Protein AF-A0A6G3T052-F1 (afdb_monomer_lite)

pLDDT: mean 73.61, std 18.28, range [32.38, 95.81]

Radius of gyration: 19.19 Å; chains: 1; bounding box: 52×34×54 Å

Secondary structure (DSSP, 8-state):
------------TT-S--EEEEESSTT---EEEEESSTTS--EEESSHHHHHHHHHHHHHHHHHHSPPS-TT---TT--TTGGG--PPS---PPPPPP-

Organism: Streptomyces anulatus (NCBI:txid1892)

Sequence (99 aa):
MGVEAHATNERVTGRTWTVRLDPVGRGRADVRVSCSRPACAAQVLPSAAVGRTAAVEHLKAHLRAGPAPRPSAYCACRAEECHTHIRPAGPRERPAPWR

Structure (mmCIF, N/CA/C/O backbone):
data_AF-A0A6G3T052-F1
#
_entry.id   AF-A0A6G3T052-F1
#
loop_
_atom_site.group_PDB
_atom_site.id
_atom_site.type_symbol
_atom_site.label_atom_id
_atom_site.label_alt_id
_atom_site.label_comp_id
_atom_site.label_asym_id
_atom_site.label_entity_id
_atom_site.label_seq_id
_atom_site.pdbx_PDB_ins_code
_atom_site.Cartn_x
_atom_site.Cartn_y
_atom_site.Cartn_z
_atom_site.occupancy
_atom_site.B_iso_or_equiv
_atom_site.auth_seq_id
_atom_site.auth_comp_id
_atom_site.auth_asym_id
_atom_site.auth_atom_id
_atom_site.pdbx_PDB_model_num
ATOM 1 N N . MET A 1 1 ? -27.922 7.226 7.845 1.00 32.38 1 MET A N 1
ATOM 2 C CA . MET A 1 1 ? -27.056 7.367 6.654 1.00 32.38 1 MET A CA 1
ATOM 3 C C . MET A 1 1 ? -25.702 6.758 6.978 1.00 32.38 1 MET A C 1
ATOM 5 O O . MET A 1 1 ? -24.959 7.323 7.774 1.00 32.38 1 MET A O 1
ATOM 9 N N . GLY A 1 2 ? -25.478 5.531 6.500 1.00 34.88 2 GLY A N 1
ATOM 10 C CA . GLY A 1 2 ? -24.279 4.740 6.772 1.00 34.88 2 GLY A CA 1
ATOM 11 C C . GLY A 1 2 ? -23.092 5.267 5.978 1.00 34.88 2 GLY A C 1
ATOM 12 O O . GLY A 1 2 ? -23.230 5.615 4.810 1.00 34.88 2 GLY A O 1
ATOM 13 N N . VAL A 1 3 ? -21.937 5.365 6.633 1.00 43.50 3 VAL A N 1
ATOM 14 C CA . VAL A 1 3 ? -20.672 5.537 5.924 1.00 43.50 3 VAL A CA 1
ATOM 15 C C . VAL A 1 3 ? -20.324 4.175 5.344 1.00 43.50 3 VAL A C 1
ATOM 17 O O . VAL A 1 3 ? -19.906 3.275 6.068 1.00 43.50 3 VAL A O 1
ATOM 20 N N . GLU A 1 4 ? -20.586 4.010 4.053 1.00 34.69 4 GLU A N 1
ATOM 21 C CA . GLU A 1 4 ? -20.081 2.894 3.263 1.00 34.69 4 GLU A CA 1
ATOM 22 C C . GLU A 1 4 ? -18.556 2.910 3.420 1.00 34.69 4 GLU A C 1
ATOM 24 O O . GLU A 1 4 ? -17.863 3.773 2.875 1.00 34.69 4 GLU A O 1
ATOM 29 N N . ALA A 1 5 ? -18.016 2.001 4.235 1.00 46.22 5 ALA A N 1
ATOM 30 C CA . ALA A 1 5 ? -16.602 1.684 4.176 1.00 46.22 5 ALA A CA 1
ATOM 31 C C . ALA A 1 5 ? -16.385 1.197 2.750 1.00 46.22 5 ALA A C 1
ATOM 33 O O . ALA A 1 5 ? -16.913 0.150 2.385 1.00 46.22 5 ALA A O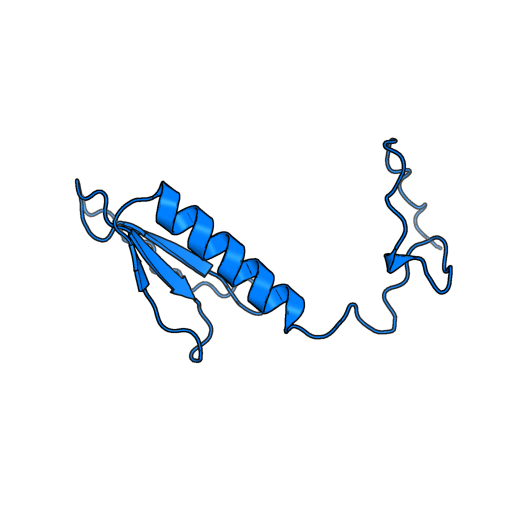 1
ATOM 34 N N . HIS A 1 6 ? -15.717 2.012 1.934 1.00 43.88 6 HIS A N 1
ATOM 35 C CA . HIS A 1 6 ? -15.539 1.789 0.507 1.00 43.88 6 HIS A CA 1
ATOM 36 C C . HIS A 1 6 ? -14.709 0.509 0.321 1.00 43.88 6 HIS A C 1
ATOM 38 O O . HIS A 1 6 ? -13.494 0.522 0.117 1.00 43.88 6 HIS A O 1
ATOM 44 N N . ALA A 1 7 ? -15.384 -0.635 0.402 1.00 45.62 7 ALA A N 1
ATOM 45 C CA . ALA A 1 7 ? -14.886 -1.965 0.114 1.00 45.62 7 ALA A CA 1
ATOM 46 C C . ALA A 1 7 ? -14.765 -2.144 -1.402 1.00 45.62 7 ALA A C 1
ATOM 48 O O . ALA A 1 7 ? -14.947 -3.232 -1.936 1.00 45.62 7 ALA A O 1
ATOM 49 N N . THR A 1 8 ? -14.409 -1.083 -2.126 1.00 47.03 8 THR A N 1
ATOM 50 C CA . THR A 1 8 ? -13.974 -1.195 -3.503 1.00 47.03 8 THR A CA 1
ATOM 51 C C .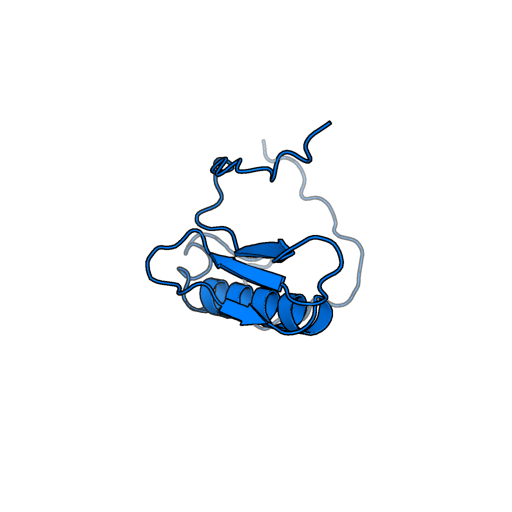 THR A 1 8 ? -12.581 -1.786 -3.454 1.00 47.03 8 THR A C 1
ATOM 53 O O . THR A 1 8 ? -11.573 -1.081 -3.503 1.00 47.03 8 THR A O 1
ATOM 56 N N . ASN A 1 9 ? -12.484 -3.108 -3.348 1.00 50.50 9 ASN A N 1
ATOM 57 C CA . ASN A 1 9 ? -11.332 -3.871 -3.831 1.00 50.50 9 ASN A CA 1
ATOM 58 C C . ASN A 1 9 ? -11.271 -3.782 -5.369 1.00 50.50 9 ASN A C 1
ATOM 60 O O . ASN A 1 9 ? -11.148 -4.781 -6.071 1.00 50.50 9 ASN A O 1
ATOM 64 N N . GLU A 1 10 ? -11.452 -2.573 -5.901 1.00 45.84 10 GLU A N 1
ATOM 65 C CA . GLU A 1 10 ? -11.401 -2.309 -7.315 1.00 45.84 10 GLU A CA 1
ATOM 66 C C . GLU A 1 10 ? -9.929 -2.364 -7.676 1.00 45.84 10 GLU A C 1
ATOM 68 O O . GLU A 1 10 ? -9.126 -1.481 -7.354 1.00 45.84 10 GLU A O 1
ATOM 73 N N . ARG A 1 11 ? -9.557 -3.511 -8.237 1.00 52.91 11 ARG A N 1
ATOM 74 C CA . ARG A 1 11 ? -8.247 -3.734 -8.819 1.00 52.91 11 ARG A CA 1
ATOM 75 C C . ARG A 1 11 ? -8.132 -2.765 -9.983 1.00 52.91 11 ARG A C 1
ATOM 77 O O . ARG A 1 11 ? -8.582 -3.062 -11.082 1.00 52.91 11 ARG A O 1
ATOM 84 N N . VAL A 1 12 ? -7.568 -1.589 -9.726 1.00 54.06 12 VAL A N 1
ATOM 85 C CA . VAL A 1 12 ? -7.285 -0.620 -10.782 1.00 54.06 12 VAL A CA 1
ATOM 86 C C . VAL A 1 12 ? -6.383 -1.311 -11.799 1.00 54.06 12 VAL A C 1
ATOM 88 O O . VAL A 1 12 ? -5.261 -1.708 -11.469 1.00 54.06 12 VAL A O 1
ATOM 91 N N . THR A 1 13 ? -6.884 -1.466 -13.021 1.00 43.66 13 THR A N 1
ATOM 92 C CA . THR A 1 13 ? -6.202 -2.147 -14.120 1.00 43.66 13 THR A CA 1
ATOM 93 C C . THR A 1 13 ? -4.782 -1.598 -14.281 1.00 43.66 13 THR A C 1
ATOM 95 O O . THR A 1 13 ? -4.582 -0.391 -14.406 1.00 43.66 13 THR A O 1
ATOM 98 N N . GLY A 1 14 ? -3.780 -2.479 -14.211 1.00 55.31 14 GLY A N 1
ATOM 99 C CA . GLY A 1 14 ? -2.357 -2.118 -14.293 1.00 55.31 14 GLY A CA 1
ATOM 100 C C . GLY A 1 14 ? -1.634 -1.899 -12.955 1.00 55.31 14 GLY A C 1
ATOM 101 O O . GLY A 1 14 ? -0.409 -1.786 -12.959 1.00 55.31 14 GLY A O 1
ATOM 102 N N . ARG A 1 15 ? -2.326 -1.889 -11.804 1.00 63.09 15 ARG A N 1
ATOM 103 C CA . ARG A 1 15 ? -1.679 -1.908 -10.475 1.00 63.09 15 ARG A CA 1
ATOM 104 C C . ARG A 1 15 ? -1.617 -3.328 -9.914 1.00 63.09 15 ARG A C 1
ATOM 106 O O . ARG A 1 15 ? -2.638 -3.929 -9.604 1.00 63.09 15 ARG A O 1
ATOM 113 N N . THR A 1 16 ? -0.402 -3.843 -9.733 1.00 73.56 16 THR A N 1
ATOM 114 C CA . THR A 1 16 ? -0.149 -5.208 -9.234 1.00 73.56 16 THR A CA 1
ATOM 115 C C . THR A 1 16 ? -0.570 -5.404 -7.772 1.00 73.56 16 THR A C 1
ATOM 117 O O . THR A 1 16 ? -0.899 -6.517 -7.368 1.00 73.56 16 THR A O 1
ATOM 120 N N . TRP A 1 17 ? -0.544 -4.345 -6.959 1.00 82.69 17 TRP A N 1
ATOM 121 C CA . TRP A 1 17 ? -0.914 -4.380 -5.543 1.00 82.69 17 TRP A CA 1
ATOM 122 C C . TRP A 1 17 ? -1.224 -2.969 -5.015 1.00 82.69 17 TRP A C 1
ATOM 124 O O . TRP A 1 17 ? -0.806 -1.969 -5.602 1.00 82.69 17 TRP A O 1
ATOM 134 N N . THR A 1 18 ? -1.965 -2.890 -3.907 1.00 86.88 18 THR A N 1
ATOM 135 C CA . THR A 1 18 ? -2.321 -1.638 -3.216 1.00 86.88 18 THR A CA 1
ATOM 136 C C . THR A 1 18 ? -2.150 -1.781 -1.710 1.00 86.88 18 THR A C 1
ATOM 138 O O . THR A 1 18 ? -2.539 -2.810 -1.157 1.00 86.88 18 THR A O 1
ATOM 141 N N . VAL A 1 19 ? -1.651 -0.729 -1.057 1.00 90.25 19 VAL A N 1
ATOM 142 C CA . VAL A 1 19 ? -1.605 -0.594 0.407 1.00 90.25 19 VAL A CA 1
ATOM 143 C C . VAL A 1 19 ? -2.669 0.413 0.830 1.00 90.25 19 VAL A C 1
ATOM 145 O O . VAL A 1 19 ? -2.733 1.505 0.266 1.00 90.25 19 VAL A O 1
ATOM 148 N N . ARG A 1 20 ? -3.515 0.043 1.789 1.00 91.25 20 ARG A N 1
ATOM 149 C CA . ARG A 1 20 ? -4.623 0.853 2.305 1.00 91.25 20 ARG A CA 1
ATOM 150 C C . ARG A 1 20 ? -4.373 1.249 3.744 1.00 91.25 20 ARG A C 1
ATOM 152 O O . ARG A 1 20 ? -3.690 0.535 4.476 1.00 91.25 20 ARG A O 1
ATOM 159 N N . LEU A 1 21 ? -4.952 2.381 4.116 1.00 93.12 21 LEU A N 1
ATOM 160 C CA . LEU A 1 21 ? -4.949 2.913 5.465 1.00 93.12 21 LEU A CA 1
ATOM 161 C C . LEU A 1 21 ? -6.395 3.240 5.838 1.00 93.12 21 LEU A C 1
ATOM 163 O O . LEU A 1 21 ? -6.941 4.229 5.355 1.00 93.12 21 LEU A O 1
ATOM 167 N N . ASP A 1 22 ? -6.993 2.409 6.682 1.00 92.06 22 ASP A N 1
ATOM 168 C CA . ASP A 1 22 ? -8.404 2.493 7.051 1.00 92.06 22 ASP A CA 1
ATOM 169 C C . ASP A 1 22 ? -8.537 2.819 8.549 1.00 92.06 22 ASP A C 1
ATOM 171 O O . ASP A 1 22 ? -7.818 2.235 9.362 1.00 92.06 22 ASP A O 1
ATOM 175 N N . PRO A 1 23 ? -9.432 3.728 8.972 1.00 90.94 23 PRO A N 1
ATOM 176 C CA . PRO A 1 23 ? -9.705 3.923 10.394 1.00 90.94 23 PRO A CA 1
ATOM 177 C C . PRO A 1 23 ? -10.332 2.656 10.996 1.00 90.94 23 PRO A C 1
ATOM 179 O O . PRO A 1 23 ? -11.222 2.054 10.396 1.00 90.94 23 PRO A O 1
ATOM 182 N N . VAL A 1 24 ? -9.905 2.256 12.198 1.00 91.19 24 VAL A N 1
ATOM 183 C CA . VAL A 1 24 ? -10.442 1.046 12.863 1.00 91.19 24 VAL A CA 1
ATOM 184 C C . VAL A 1 24 ? -11.859 1.274 13.403 1.00 91.19 24 VAL A C 1
ATOM 186 O O . VAL A 1 24 ? -12.638 0.335 13.544 1.00 91.19 24 VAL A O 1
ATOM 189 N N . GLY A 1 25 ? -12.215 2.524 13.693 1.00 84.88 25 GLY A N 1
ATOM 190 C CA . GLY A 1 25 ? -13.543 2.901 14.158 1.00 84.88 25 GLY A CA 1
ATOM 191 C C . GLY A 1 25 ? -13.707 4.413 14.236 1.00 84.88 25 GLY A C 1
ATOM 192 O O . GLY A 1 25 ? -12.731 5.165 14.246 1.00 84.88 25 GLY A O 1
ATOM 193 N N . ARG A 1 26 ? -14.958 4.877 14.293 1.00 84.06 26 ARG A N 1
ATOM 194 C CA . ARG A 1 26 ? -15.259 6.309 14.410 1.00 84.06 26 ARG A CA 1
ATOM 195 C C . ARG A 1 26 ? -14.686 6.855 15.723 1.00 84.06 26 ARG A C 1
ATOM 197 O O . ARG A 1 26 ? -14.926 6.284 16.781 1.00 84.06 26 ARG A O 1
ATOM 204 N N . GLY A 1 27 ? -13.949 7.963 15.646 1.00 83.19 27 GLY A N 1
ATOM 205 C CA . GLY A 1 27 ? -13.374 8.633 16.818 1.00 83.19 27 GLY A CA 1
ATOM 206 C C . GLY A 1 27 ? -12.152 7.939 17.428 1.00 83.19 27 GLY A C 1
ATOM 207 O O . GLY A 1 27 ? -11.643 8.415 18.438 1.00 83.19 27 GLY A O 1
ATOM 208 N N . ARG A 1 28 ? -11.658 6.845 16.832 1.00 84.38 28 ARG A N 1
ATOM 209 C CA . ARG A 1 28 ? -10.398 6.216 17.246 1.00 84.38 28 ARG A CA 1
ATOM 210 C C . ARG A 1 28 ? -9.227 6.787 16.459 1.00 84.38 28 ARG A C 1
ATOM 212 O O . ARG A 1 28 ? -9.344 7.047 15.264 1.00 84.38 28 ARG A O 1
ATOM 219 N N . ALA A 1 29 ? -8.095 6.944 17.139 1.00 88.81 29 ALA A N 1
ATOM 220 C CA . ALA A 1 29 ? -6.832 7.284 16.491 1.00 88.81 29 ALA A CA 1
ATOM 221 C C . ALA A 1 29 ? -6.242 6.085 15.728 1.00 88.81 29 ALA A C 1
ATOM 223 O O . ALA A 1 29 ? -5.489 6.280 14.771 1.00 88.81 29 ALA A O 1
ATOM 224 N N . ASP A 1 30 ? -6.615 4.866 16.131 1.00 93.69 30 ASP A N 1
ATOM 225 C CA . ASP A 1 30 ? -6.106 3.629 15.555 1.00 93.69 30 ASP A CA 1
ATOM 226 C C . ASP A 1 30 ? -6.488 3.476 14.080 1.00 93.69 30 ASP A C 1
ATOM 228 O O . ASP A 1 30 ? -7.640 3.667 13.669 1.00 93.69 30 ASP A O 1
ATOM 232 N N . VAL A 1 31 ? -5.514 3.043 13.289 1.00 95.00 31 VAL A N 1
ATOM 233 C CA . VAL A 1 31 ? -5.648 2.795 11.854 1.00 95.00 31 VAL A CA 1
ATOM 234 C C . VAL A 1 31 ? -5.181 1.388 11.515 1.00 95.00 31 VAL A C 1
ATOM 236 O O . VAL A 1 31 ? -4.200 0.888 12.062 1.00 95.00 31 VAL A O 1
ATOM 239 N N . ARG A 1 32 ? -5.876 0.743 10.585 1.00 95.44 32 ARG A N 1
ATOM 240 C CA . ARG A 1 32 ? -5.490 -0.528 9.989 1.00 95.44 32 ARG A CA 1
ATOM 241 C C . ARG A 1 32 ? -4.753 -0.260 8.683 1.00 95.44 32 ARG A C 1
ATOM 243 O O . ARG A 1 32 ? -5.301 0.351 7.770 1.00 95.44 32 ARG A O 1
ATOM 250 N N . VAL A 1 33 ? -3.532 -0.766 8.580 1.00 94.62 33 VAL A N 1
ATOM 251 C CA . VAL A 1 33 ? -2.797 -0.865 7.318 1.00 94.62 33 VAL A CA 1
ATOM 252 C C . VAL A 1 33 ? -3.036 -2.252 6.738 1.00 94.62 33 VAL A C 1
ATOM 254 O O . VAL A 1 33 ? -2.818 -3.255 7.418 1.00 94.62 33 VAL A O 1
ATOM 257 N N . SER A 1 34 ? -3.481 -2.328 5.487 1.00 93.75 34 SER A N 1
ATOM 258 C CA . SER A 1 34 ? -3.676 -3.598 4.780 1.00 93.75 34 SER A CA 1
ATOM 259 C C . SER A 1 34 ? -3.057 -3.549 3.387 1.00 93.75 34 SER A C 1
ATOM 261 O O . SER A 1 34 ? -2.966 -2.488 2.776 1.00 93.75 34 SER A O 1
ATOM 263 N N . CYS A 1 35 ? -2.605 -4.692 2.877 1.00 92.19 35 CYS A N 1
ATOM 264 C CA . CYS A 1 35 ? -2.093 -4.817 1.517 1.00 92.19 35 CYS A CA 1
ATOM 265 C C . CYS A 1 35 ? -2.940 -5.838 0.758 1.00 92.19 35 CYS A C 1
ATOM 267 O O . CYS A 1 35 ? -3.360 -6.848 1.315 1.00 92.19 35 CYS A O 1
ATOM 269 N N . SER A 1 36 ? -3.191 -5.590 -0.526 1.00 87.69 36 SER A N 1
ATOM 270 C CA . SER A 1 36 ? -3.963 -6.509 -1.371 1.00 87.69 36 SER A CA 1
ATOM 271 C C . SER A 1 36 ? -3.206 -7.798 -1.718 1.00 87.69 36 SER A C 1
ATOM 273 O O . SER A 1 36 ? -3.781 -8.689 -2.344 1.00 87.69 36 SER A O 1
ATOM 275 N N . ARG A 1 37 ? -1.912 -7.900 -1.374 1.00 84.88 37 ARG A N 1
ATOM 276 C CA . ARG A 1 37 ? -1.129 -9.130 -1.527 1.00 84.88 37 ARG A CA 1
ATOM 277 C C . ARG A 1 37 ? -1.355 -10.062 -0.331 1.00 84.88 37 ARG A C 1
ATOM 279 O O . ARG A 1 37 ? -1.138 -9.633 0.796 1.00 84.88 37 ARG A O 1
ATOM 286 N N . PRO A 1 38 ? -1.678 -11.350 -0.560 1.00 81.06 38 PRO A N 1
ATOM 287 C CA . PRO A 1 38 ? -1.998 -12.289 0.519 1.00 81.06 38 PRO A CA 1
ATOM 288 C C . PRO A 1 38 ? -0.801 -12.611 1.425 1.00 81.06 38 PRO A C 1
ATOM 290 O O . PRO A 1 38 ? -0.988 -12.969 2.578 1.00 81.06 38 PRO A O 1
ATOM 293 N N . ALA A 1 39 ? 0.430 -12.447 0.929 1.00 85.81 39 ALA A N 1
ATOM 294 C CA . ALA A 1 39 ? 1.649 -12.640 1.718 1.00 85.81 39 ALA A CA 1
ATOM 295 C C . ALA A 1 39 ? 1.891 -11.533 2.764 1.00 85.81 39 ALA A C 1
ATOM 297 O O . ALA A 1 39 ? 2.803 -11.641 3.579 1.00 85.81 39 ALA A O 1
ATOM 298 N N . CYS A 1 40 ? 1.119 -10.446 2.728 1.00 90.25 40 CYS A N 1
ATOM 299 C CA . CYS A 1 40 ? 1.301 -9.300 3.605 1.00 90.25 40 CYS A CA 1
ATOM 300 C C . CYS A 1 40 ? 0.225 -9.294 4.690 1.00 90.25 40 CYS A C 1
ATOM 302 O O . CYS A 1 40 ? -0.960 -9.135 4.402 1.00 90.25 40 CYS A O 1
ATOM 304 N N . ALA A 1 41 ? 0.644 -9.422 5.948 1.00 91.38 41 ALA A N 1
ATOM 305 C CA . ALA A 1 41 ? -0.264 -9.334 7.082 1.00 91.38 41 ALA A CA 1
ATOM 306 C C . ALA A 1 41 ? -0.762 -7.893 7.287 1.00 91.38 41 ALA A C 1
ATOM 308 O O . ALA A 1 41 ? 0.013 -6.934 7.220 1.00 91.38 41 ALA A O 1
ATOM 309 N N . ALA A 1 42 ? -2.058 -7.752 7.569 1.00 93.06 42 ALA A N 1
ATOM 310 C CA . ALA A 1 42 ? -2.629 -6.483 8.002 1.00 93.06 42 ALA A CA 1
ATOM 311 C C . ALA A 1 42 ? -2.157 -6.139 9.423 1.00 93.06 42 ALA A C 1
ATOM 313 O O . ALA A 1 42 ? -1.997 -7.022 10.265 1.00 93.06 42 ALA A O 1
ATOM 314 N N . GLN A 1 43 ? -1.962 -4.851 9.693 1.00 93.88 43 GLN A N 1
ATOM 315 C CA . GLN A 1 43 ? -1.460 -4.348 10.973 1.00 93.88 43 GLN A CA 1
ATOM 316 C C . GLN A 1 43 ? -2.377 -3.246 11.494 1.00 93.88 43 GLN A C 1
ATOM 318 O O . GLN A 1 43 ? -2.914 -2.468 10.709 1.00 93.88 43 GLN A O 1
ATOM 323 N N . VAL A 1 44 ? -2.548 -3.165 12.812 1.00 95.38 44 VAL A N 1
ATOM 324 C CA . VAL A 1 44 ? -3.252 -2.059 13.471 1.00 95.38 44 VAL A CA 1
ATOM 325 C C . VAL A 1 44 ? -2.225 -1.206 14.200 1.00 95.38 44 VAL A C 1
ATOM 327 O O . VAL A 1 44 ? -1.384 -1.732 14.924 1.00 95.38 44 VAL A O 1
ATOM 330 N N . LEU A 1 45 ? -2.275 0.101 13.969 1.00 95.69 45 LEU A N 1
ATOM 331 C CA . LEU A 1 45 ? -1.301 1.072 14.453 1.00 95.69 45 LEU A CA 1
ATOM 332 C C . LEU A 1 45 ? -2.020 2.207 15.190 1.00 95.69 45 LEU A C 1
ATOM 334 O O . LEU A 1 45 ? -3.125 2.571 14.793 1.00 95.69 45 LEU A O 1
ATOM 338 N N . PRO A 1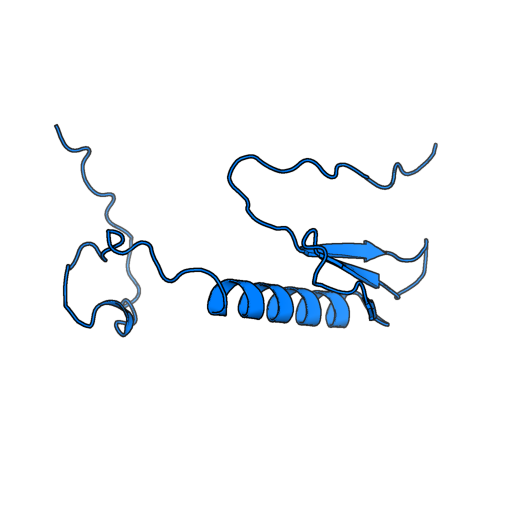 46 ? -1.395 2.803 16.219 1.00 93.94 46 PRO A N 1
ATOM 339 C CA . PRO A 1 46 ? -2.077 3.670 17.185 1.00 93.94 46 PRO A CA 1
ATOM 340 C C . PRO A 1 46 ? -2.439 5.065 16.652 1.00 93.94 46 PRO A C 1
ATOM 342 O O . PRO A 1 46 ? -3.119 5.835 17.324 1.00 93.94 46 PRO A O 1
ATOM 345 N N . SER A 1 47 ? -1.944 5.446 15.471 1.00 93.81 47 SER A N 1
ATOM 346 C CA . SER A 1 47 ? -2.260 6.741 14.867 1.00 93.81 47 SER A CA 1
ATOM 347 C C . SER A 1 47 ? -2.148 6.727 13.348 1.00 93.81 47 SER A C 1
ATOM 349 O O . SER A 1 47 ? -1.343 5.995 12.765 1.00 93.81 47 SER A O 1
ATOM 351 N N . ALA A 1 48 ? -2.883 7.633 12.699 1.00 91.62 48 ALA A N 1
ATOM 352 C CA . ALA A 1 48 ? -2.787 7.857 11.258 1.00 91.62 48 ALA A CA 1
ATOM 353 C C . ALA A 1 48 ? -1.373 8.255 10.798 1.00 91.62 48 ALA A C 1
ATOM 355 O O . ALA A 1 48 ? -0.963 7.884 9.701 1.00 91.62 48 ALA A O 1
ATOM 356 N N . ALA A 1 49 ? -0.612 8.991 11.616 1.00 94.12 49 ALA A N 1
ATOM 357 C CA . ALA A 1 49 ? 0.759 9.373 11.280 1.00 94.12 49 ALA A CA 1
ATOM 358 C C . ALA A 1 49 ? 1.684 8.147 11.225 1.00 94.12 49 ALA A C 1
ATOM 360 O O . ALA A 1 49 ? 2.364 7.940 10.221 1.00 94.12 49 ALA A O 1
ATOM 361 N N . VAL A 1 50 ? 1.634 7.295 12.255 1.00 95.12 50 VAL A N 1
ATOM 362 C CA . VAL A 1 50 ? 2.399 6.038 12.305 1.00 95.12 50 VAL A CA 1
ATOM 363 C C . VAL A 1 50 ? 1.963 5.100 11.176 1.00 95.12 50 VAL A C 1
ATOM 365 O O . VAL A 1 50 ? 2.808 4.533 10.483 1.00 95.12 50 VAL A O 1
ATOM 368 N N . GLY A 1 51 ? 0.655 5.004 10.925 1.00 94.88 51 GLY A N 1
ATOM 369 C CA . GLY A 1 51 ? 0.103 4.218 9.825 1.00 94.88 51 GLY A CA 1
ATOM 370 C C . GLY A 1 51 ? 0.576 4.665 8.443 1.00 94.88 51 GLY A C 1
ATOM 371 O O . GLY A 1 51 ? 0.942 3.820 7.628 1.00 94.88 51 GLY A O 1
ATOM 372 N N . ARG A 1 52 ? 0.646 5.977 8.180 1.00 94.50 52 ARG A N 1
ATOM 373 C CA . ARG A 1 52 ? 1.194 6.505 6.918 1.00 94.50 52 ARG A CA 1
ATOM 374 C C . ARG A 1 52 ? 2.665 6.143 6.741 1.00 94.50 52 ARG A C 1
ATOM 376 O O . ARG A 1 52 ? 3.035 5.681 5.665 1.00 94.50 52 ARG A O 1
ATOM 383 N N . THR A 1 53 ? 3.486 6.313 7.776 1.00 95.81 53 THR A N 1
ATOM 384 C CA . THR A 1 53 ? 4.908 5.943 7.720 1.00 95.81 53 THR A CA 1
ATOM 385 C C . THR A 1 53 ? 5.075 4.453 7.425 1.00 95.81 53 THR A C 1
ATOM 387 O O . THR A 1 53 ? 5.802 4.089 6.503 1.00 95.81 53 THR A O 1
ATOM 390 N N . ALA A 1 54 ? 4.338 3.592 8.133 1.00 95.38 54 ALA A N 1
ATOM 391 C CA . ALA A 1 54 ? 4.373 2.149 7.910 1.00 95.38 54 ALA A CA 1
ATOM 392 C C . ALA A 1 54 ? 3.907 1.763 6.495 1.00 95.38 54 ALA A C 1
ATOM 394 O O . ALA A 1 54 ? 4.543 0.939 5.839 1.00 95.38 54 ALA A O 1
ATOM 395 N N . ALA A 1 55 ? 2.840 2.389 5.987 1.00 93.62 55 ALA A N 1
ATOM 396 C CA . ALA A 1 55 ? 2.347 2.150 4.633 1.00 93.62 55 ALA A CA 1
ATOM 397 C C . ALA A 1 55 ? 3.374 2.553 3.558 1.00 93.62 55 ALA A C 1
ATOM 399 O O . ALA A 1 55 ? 3.559 1.823 2.583 1.00 93.62 55 ALA A O 1
ATOM 400 N N . VAL A 1 56 ? 4.075 3.679 3.742 1.00 92.31 56 VAL A N 1
ATOM 401 C CA . VAL A 1 56 ? 5.140 4.134 2.833 1.00 92.31 56 VAL A CA 1
ATOM 402 C C . VAL A 1 56 ? 6.336 3.185 2.857 1.00 92.31 56 VAL A C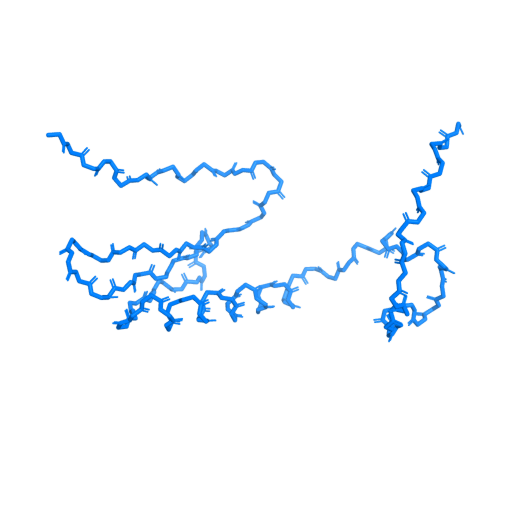 1
ATOM 404 O O . VAL A 1 56 ? 6.840 2.818 1.795 1.00 92.31 56 VAL A O 1
ATOM 407 N N . GLU A 1 57 ? 6.784 2.750 4.033 1.00 93.44 57 GLU A N 1
ATOM 408 C CA . GLU A 1 57 ? 7.887 1.787 4.125 1.00 93.44 57 GLU A CA 1
ATOM 409 C C . GLU A 1 57 ? 7.512 0.428 3.520 1.00 93.44 57 GLU A C 1
ATOM 411 O O . GLU A 1 57 ? 8.309 -0.171 2.793 1.00 93.44 57 GLU A O 1
ATOM 416 N N . HIS A 1 58 ? 6.268 -0.014 3.709 1.00 92.62 58 HIS A N 1
ATOM 417 C CA . HIS A 1 58 ? 5.751 -1.224 3.075 1.00 92.62 58 HIS A CA 1
ATOM 418 C C . HIS A 1 58 ? 5.702 -1.104 1.540 1.00 92.62 58 HIS A C 1
ATOM 420 O O . HIS A 1 58 ? 6.150 -2.005 0.828 1.00 92.62 58 HIS A O 1
ATOM 426 N N . LEU A 1 59 ? 5.236 0.036 1.015 1.00 88.69 59 LEU A N 1
ATOM 427 C CA . LEU A 1 59 ? 5.261 0.354 -0.419 1.00 88.69 59 LEU A CA 1
ATOM 428 C C . LEU A 1 59 ? 6.696 0.297 -0.966 1.00 88.69 59 LEU A C 1
ATOM 430 O O . LEU A 1 59 ? 6.942 -0.359 -1.979 1.00 88.69 59 LEU A O 1
ATOM 434 N N . LYS A 1 60 ? 7.663 0.926 -0.286 1.00 86.94 60 LYS A N 1
ATOM 435 C CA . LYS A 1 60 ? 9.081 0.890 -0.687 1.00 86.94 60 LYS A CA 1
ATOM 436 C C . LYS A 1 60 ? 9.637 -0.532 -0.701 1.00 86.94 60 LYS A C 1
ATOM 438 O O . LYS A 1 60 ? 10.366 -0.881 -1.627 1.00 86.94 60 LYS A O 1
ATOM 443 N N . ALA A 1 61 ? 9.298 -1.357 0.289 1.00 88.94 61 ALA A N 1
ATOM 444 C CA . ALA A 1 61 ? 9.726 -2.753 0.334 1.00 88.94 61 ALA A CA 1
ATOM 445 C C . ALA A 1 61 ? 9.226 -3.538 -0.888 1.00 88.94 61 ALA A C 1
ATOM 447 O O . ALA A 1 61 ? 10.008 -4.239 -1.527 1.00 88.94 61 ALA A O 1
ATOM 448 N N . HIS A 1 62 ? 7.963 -3.356 -1.279 1.00 86.19 62 HIS A N 1
ATOM 449 C CA . HIS A 1 62 ? 7.436 -3.979 -2.490 1.00 86.19 62 HIS A CA 1
ATOM 450 C C . HIS A 1 62 ? 8.051 -3.446 -3.782 1.00 86.19 62 HIS A C 1
ATOM 452 O O . HIS A 1 62 ? 8.227 -4.222 -4.716 1.00 86.19 62 HIS A O 1
ATOM 458 N N . LEU A 1 63 ? 8.374 -2.154 -3.856 1.00 81.88 63 LEU A N 1
ATOM 459 C CA . LEU A 1 63 ? 9.059 -1.592 -5.020 1.00 81.88 63 LEU A CA 1
ATOM 460 C C . LEU A 1 63 ? 10.481 -2.148 -5.157 1.00 81.88 63 LEU A C 1
ATOM 462 O O . LEU A 1 63 ? 10.897 -2.455 -6.267 1.00 81.88 63 LEU A O 1
ATOM 466 N N . ARG A 1 64 ? 11.195 -2.340 -4.041 1.00 80.88 64 ARG A N 1
ATOM 467 C CA . ARG A 1 64 ? 12.533 -2.954 -4.031 1.00 80.88 64 ARG A CA 1
ATOM 468 C C . ARG A 1 64 ? 12.516 -4.445 -4.369 1.00 80.88 64 ARG A C 1
ATOM 470 O O . ARG A 1 64 ? 13.420 -4.918 -5.039 1.00 80.88 64 ARG A O 1
ATOM 477 N N . ALA A 1 65 ? 11.507 -5.175 -3.895 1.00 80.31 65 ALA A N 1
ATOM 478 C CA . ALA A 1 65 ? 11.344 -6.607 -4.162 1.00 80.31 65 ALA A CA 1
ATOM 479 C C . ALA A 1 65 ? 10.634 -6.903 -5.496 1.00 80.31 65 ALA A C 1
ATOM 481 O O . ALA A 1 65 ? 10.527 -8.059 -5.904 1.00 80.31 65 ALA A O 1
ATOM 482 N N . GLY A 1 66 ? 10.068 -5.880 -6.138 1.00 69.56 66 GLY A N 1
ATOM 483 C CA . GLY A 1 66 ? 9.455 -5.997 -7.451 1.00 69.56 66 GLY A CA 1
ATOM 484 C C . GLY A 1 66 ? 10.502 -6.302 -8.521 1.00 69.56 66 GLY A C 1
ATOM 485 O O . GLY A 1 66 ? 11.692 -6.081 -8.297 1.00 69.56 66 GLY A O 1
ATOM 486 N N . PRO A 1 67 ? 10.078 -6.803 -9.695 1.00 62.12 67 PRO A N 1
ATOM 487 C CA . PRO A 1 67 ? 10.989 -6.908 -10.822 1.00 62.12 67 PRO A CA 1
ATOM 488 C C . PRO A 1 67 ? 11.622 -5.535 -11.057 1.00 62.12 67 PRO A C 1
ATOM 490 O O . PRO A 1 67 ? 10.928 -4.514 -10.994 1.00 62.12 67 PRO A O 1
ATOM 493 N N . ALA A 1 68 ? 12.936 -5.533 -11.298 1.00 58.88 68 ALA A N 1
ATOM 494 C CA . ALA A 1 68 ? 13.687 -4.352 -11.700 1.00 58.88 68 ALA A CA 1
ATOM 495 C C . ALA A 1 68 ? 12.943 -3.608 -12.831 1.00 58.88 68 ALA A C 1
ATOM 497 O O . ALA A 1 68 ? 12.081 -4.210 -13.494 1.00 58.88 68 ALA A O 1
ATOM 498 N N . PRO A 1 69 ? 13.253 -2.318 -13.089 1.00 61.94 69 PRO A N 1
ATOM 499 C CA . PRO A 1 69 ? 12.807 -1.664 -14.314 1.00 61.94 69 PRO A CA 1
ATOM 500 C C . PRO A 1 69 ? 12.938 -2.655 -15.466 1.00 61.94 69 PRO A C 1
ATOM 502 O O . PRO A 1 69 ? 13.945 -3.362 -15.545 1.00 61.94 69 PRO A O 1
ATOM 505 N N . ARG A 1 70 ? 11.875 -2.787 -16.278 1.00 60.19 70 ARG A N 1
ATOM 506 C CA . ARG A 1 70 ? 11.859 -3.749 -17.391 1.00 60.19 70 ARG A CA 1
ATOM 507 C C . ARG A 1 70 ? 13.210 -3.659 -18.110 1.00 60.19 70 ARG A C 1
ATOM 509 O O . ARG A 1 70 ? 13.681 -2.540 -18.254 1.00 60.19 70 ARG A O 1
ATOM 516 N N . PRO A 1 71 ? 13.824 -4.750 -18.589 1.00 57.19 71 PRO A N 1
ATOM 517 C CA . PRO A 1 71 ? 15.131 -4.666 -19.248 1.00 57.19 71 PRO A CA 1
ATOM 518 C C . PRO A 1 71 ? 15.163 -3.635 -20.387 1.00 57.19 71 PRO A C 1
ATOM 520 O O . PRO A 1 71 ? 16.195 -3.050 -20.661 1.00 57.19 71 PRO A O 1
ATOM 523 N N . SER A 1 72 ? 14.004 -3.363 -20.997 1.00 58.84 72 SER A N 1
ATOM 524 C CA . SER A 1 72 ? 13.784 -2.343 -22.023 1.00 58.84 72 SER A CA 1
ATOM 525 C C . SER A 1 72 ? 13.547 -0.911 -21.504 1.00 58.84 72 SER A C 1
ATOM 527 O O . SER A 1 72 ? 13.283 -0.004 -22.292 1.00 58.84 72 SER A O 1
ATOM 529 N N . ALA A 1 73 ? 13.526 -0.698 -20.190 1.00 62.84 73 ALA A N 1
ATOM 530 C CA . ALA A 1 73 ? 13.312 0.587 -19.544 1.00 62.84 73 ALA A CA 1
ATOM 531 C C . ALA A 1 73 ? 14.668 1.262 -19.349 1.00 62.84 73 ALA A C 1
ATOM 533 O O . ALA A 1 73 ? 15.349 1.066 -18.347 1.00 62.84 73 ALA A O 1
ATOM 534 N N . TYR A 1 74 ? 15.037 2.075 -20.329 1.00 62.81 74 TYR A N 1
ATOM 535 C CA . TYR A 1 74 ? 16.251 2.875 -20.298 1.00 62.81 74 TYR A CA 1
ATOM 536 C C . TYR A 1 74 ? 15.903 4.336 -20.024 1.00 62.81 74 TYR A C 1
ATOM 538 O O . TYR A 1 74 ? 14.880 4.847 -20.490 1.00 62.81 74 TYR A O 1
ATOM 546 N N . CYS A 1 75 ? 16.777 5.041 -19.306 1.00 67.81 75 CYS A N 1
ATOM 547 C CA . CYS A 1 75 ? 16.761 6.498 -19.333 1.00 67.81 75 CYS A CA 1
ATOM 548 C C . CYS A 1 75 ? 16.981 6.978 -20.778 1.00 67.81 75 CYS A C 1
ATOM 550 O O . CYS A 1 75 ? 17.706 6.341 -21.541 1.00 67.81 75 CYS A O 1
ATOM 552 N N . ALA A 1 76 ? 16.412 8.131 -21.148 1.00 67.94 76 ALA A N 1
ATOM 553 C CA . ALA A 1 76 ? 16.608 8.711 -22.483 1.00 67.94 76 ALA A CA 1
ATOM 554 C C . ALA A 1 76 ? 18.099 8.899 -22.844 1.00 67.94 76 ALA A C 1
ATOM 556 O O . ALA A 1 76 ? 18.449 8.849 -24.017 1.00 67.94 76 ALA A O 1
ATOM 557 N N . CYS A 1 77 ? 18.977 9.049 -21.845 1.00 72.69 77 CYS A N 1
ATOM 558 C CA . CYS A 1 77 ? 20.425 9.155 -22.031 1.00 72.69 77 CYS A CA 1
ATOM 559 C C . CYS A 1 77 ? 21.133 7.837 -22.396 1.00 72.69 77 CYS A C 1
ATOM 561 O O . CYS A 1 77 ? 22.261 7.895 -22.866 1.00 72.69 77 CYS A O 1
ATOM 563 N N . ARG A 1 78 ? 20.511 6.667 -22.167 1.00 69.19 78 ARG A N 1
ATOM 564 C CA . ARG A 1 78 ? 21.056 5.316 -22.436 1.00 69.19 78 ARG A CA 1
ATOM 565 C C . ARG A 1 78 ? 22.445 4.995 -21.846 1.00 69.19 78 ARG A C 1
ATOM 567 O O . ARG A 1 78 ? 23.057 4.020 -22.261 1.00 69.19 78 ARG A O 1
ATOM 574 N N . ALA A 1 79 ? 22.931 5.768 -20.876 1.00 73.19 79 ALA A N 1
ATOM 575 C CA . ALA A 1 79 ? 24.194 5.479 -20.198 1.00 73.19 79 ALA A CA 1
ATOM 576 C C . ALA A 1 79 ? 24.097 4.199 -19.343 1.00 73.19 79 ALA A C 1
ATOM 578 O O . ALA A 1 79 ? 23.072 3.966 -18.696 1.00 73.19 79 ALA A O 1
ATOM 579 N N . GLU A 1 80 ? 25.173 3.407 -19.311 1.00 66.00 80 GLU A N 1
ATOM 580 C CA . GLU A 1 80 ? 25.266 2.124 -18.587 1.00 66.00 80 GLU A CA 1
ATOM 581 C C . GLU A 1 80 ? 24.993 2.280 -17.076 1.00 66.00 80 GLU A C 1
ATOM 583 O O . GLU A 1 80 ? 24.330 1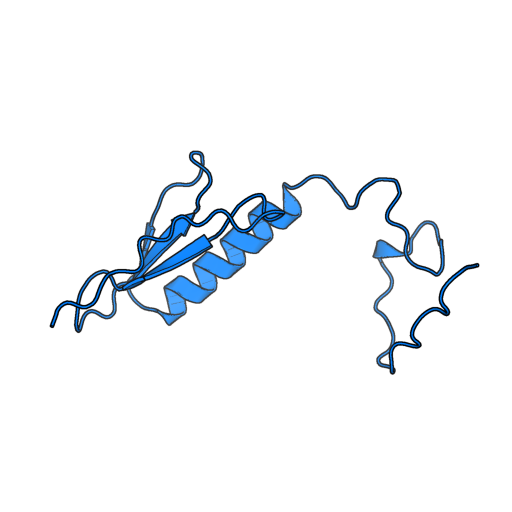.448 -16.458 1.00 66.00 80 GLU A O 1
ATOM 588 N N . GLU A 1 81 ? 25.352 3.431 -16.502 1.00 69.94 81 GLU A N 1
ATOM 589 C CA . GLU A 1 81 ? 25.141 3.767 -15.089 1.00 69.94 81 GLU A CA 1
ATOM 590 C C . GLU A 1 81 ? 23.999 4.772 -14.871 1.00 69.94 81 GLU A C 1
ATOM 592 O O . GLU A 1 81 ? 23.902 5.389 -13.816 1.00 69.94 81 GLU A O 1
ATOM 597 N N . CYS A 1 82 ? 23.078 4.943 -15.830 1.00 71.50 82 CYS A N 1
ATOM 598 C CA . CYS A 1 82 ? 22.034 5.982 -15.762 1.00 71.50 82 CYS A CA 1
ATOM 599 C C . CYS A 1 82 ? 21.153 5.948 -14.494 1.00 71.50 82 CYS A C 1
ATOM 601 O O . CYS A 1 82 ? 20.541 6.956 -14.142 1.00 71.50 82 CYS A O 1
ATOM 603 N N . HIS A 1 83 ? 21.103 4.807 -13.805 1.00 66.06 83 HIS A N 1
ATOM 604 C CA . HIS A 1 83 ? 20.393 4.609 -12.545 1.00 66.06 83 HIS A CA 1
ATOM 605 C C . HIS A 1 83 ? 21.029 5.342 -11.344 1.00 66.06 83 HIS A C 1
ATOM 607 O O . HIS A 1 83 ? 20.347 5.527 -10.337 1.00 66.06 83 HIS A O 1
ATOM 613 N N . THR A 1 84 ? 22.294 5.772 -11.434 1.00 68.81 84 THR A N 1
ATOM 614 C CA . THR A 1 84 ? 23.008 6.523 -10.379 1.00 68.81 84 THR A CA 1
ATOM 615 C C . THR A 1 84 ? 22.886 8.038 -10.537 1.00 68.81 84 THR A C 1
ATOM 617 O O . THR A 1 84 ? 23.170 8.792 -9.605 1.00 68.81 84 THR A O 1
ATOM 620 N N . HIS A 1 85 ? 22.433 8.510 -11.701 1.00 67.38 85 HIS A N 1
ATOM 621 C CA . HIS A 1 85 ? 22.361 9.937 -11.977 1.00 67.38 85 HIS A CA 1
ATOM 622 C C . HIS A 1 85 ? 21.241 10.589 -11.166 1.00 67.38 85 HIS A C 1
ATOM 624 O O . HIS A 1 85 ? 20.050 10.354 -11.384 1.00 67.38 85 HIS A O 1
ATOM 630 N N . ILE A 1 86 ? 21.624 11.509 -10.287 1.00 61.06 86 ILE A N 1
ATOM 631 C CA . ILE A 1 86 ? 20.699 12.492 -9.735 1.00 61.06 86 ILE A CA 1
ATOM 632 C C . ILE A 1 86 ? 20.516 13.557 -10.810 1.00 61.06 86 ILE A C 1
ATOM 634 O O . ILE A 1 86 ? 21.457 14.254 -11.185 1.00 61.06 86 ILE A O 1
ATOM 638 N N . ARG A 1 87 ? 19.299 13.667 -11.346 1.00 58.97 87 ARG A N 1
ATOM 639 C CA . ARG A 1 87 ? 18.981 14.700 -12.331 1.00 58.97 87 ARG A CA 1
ATOM 640 C C . ARG A 1 87 ? 19.245 16.083 -11.708 1.00 58.97 87 ARG A C 1
ATOM 642 O O . ARG A 1 87 ? 18.615 16.382 -10.692 1.00 58.97 87 ARG A O 1
ATOM 649 N N . PRO A 1 88 ? 20.080 16.950 -12.306 1.00 59.41 88 PRO A N 1
ATOM 650 C CA . PRO A 1 88 ? 20.127 18.346 -11.892 1.00 59.41 88 PRO A CA 1
ATOM 651 C C . PRO A 1 88 ? 18.747 18.969 -12.146 1.00 59.41 88 PRO A C 1
ATOM 653 O O . PRO A 1 88 ? 18.129 18.735 -13.188 1.00 59.41 88 PRO A O 1
ATOM 656 N N . ALA A 1 89 ? 18.204 19.672 -11.153 1.00 49.78 89 ALA A N 1
ATOM 657 C CA . ALA A 1 89 ? 16.853 20.220 -11.212 1.00 49.78 89 ALA A CA 1
ATOM 658 C C . ALA A 1 89 ? 16.668 21.089 -12.474 1.00 49.78 89 ALA A C 1
ATOM 660 O O . ALA A 1 89 ? 17.438 22.009 -12.721 1.00 49.78 89 ALA A O 1
ATOM 661 N N . GLY A 1 90 ? 15.646 20.785 -13.279 1.00 58.53 90 GLY A N 1
ATOM 662 C CA . GLY A 1 90 ? 15.322 21.521 -14.503 1.00 58.53 90 GLY A CA 1
ATOM 663 C C . GLY A 1 90 ? 14.019 21.027 -15.149 1.00 58.53 90 GLY A C 1
ATOM 664 O O . GLY A 1 90 ? 13.564 19.915 -14.841 1.00 58.53 90 GLY A O 1
ATOM 665 N N . PRO A 1 91 ? 13.368 21.812 -16.026 1.00 55.25 91 PRO A N 1
ATOM 666 C CA . PRO A 1 91 ? 12.116 21.418 -16.678 1.00 55.25 91 PRO A CA 1
ATOM 667 C C . PRO A 1 91 ? 12.287 20.137 -17.500 1.00 55.25 91 PRO A C 1
ATOM 669 O O . PRO A 1 91 ? 13.341 19.904 -18.085 1.00 55.25 91 PRO A O 1
ATOM 672 N N . ARG A 1 92 ? 11.294 19.240 -17.501 1.00 59.31 92 ARG A N 1
ATOM 673 C CA . ARG A 1 92 ? 11.284 18.082 -18.412 1.00 59.31 92 ARG A CA 1
ATOM 674 C C . ARG A 1 92 ? 10.944 18.588 -19.813 1.00 59.31 92 ARG A C 1
ATOM 676 O O . ARG A 1 92 ? 9.810 19.003 -20.026 1.00 59.31 92 ARG A O 1
ATOM 683 N N . GLU A 1 93 ? 11.875 18.517 -20.758 1.00 57.84 93 GLU A N 1
ATOM 684 C CA . GLU A 1 93 ? 11.498 18.612 -22.167 1.00 57.84 93 GLU A CA 1
ATOM 685 C C . GLU A 1 93 ? 10.699 17.364 -22.542 1.00 57.84 93 GLU A C 1
ATOM 687 O O . GLU A 1 93 ? 11.092 16.226 -22.268 1.00 57.84 93 GLU A O 1
ATOM 692 N N . ARG A 1 94 ? 9.509 17.591 -23.094 1.00 53.94 94 ARG A N 1
ATOM 693 C CA . ARG A 1 94 ? 8.620 16.527 -23.545 1.00 53.94 94 ARG A CA 1
ATOM 694 C C . ARG A 1 94 ? 9.235 15.917 -24.810 1.00 53.94 94 ARG A C 1
ATOM 696 O O . ARG A 1 94 ? 9.414 16.665 -25.770 1.00 53.94 94 ARG A O 1
ATOM 703 N N . PRO A 1 95 ? 9.542 14.608 -24.849 1.00 53.34 95 PRO A N 1
ATOM 704 C CA . PRO A 1 95 ? 10.057 13.998 -26.068 1.00 53.34 95 PRO A CA 1
ATOM 705 C C . PRO A 1 95 ? 9.027 14.159 -27.192 1.00 53.34 95 PRO A C 1
ATOM 707 O O . PRO A 1 95 ? 7.824 13.990 -26.967 1.00 53.34 95 PRO A O 1
ATOM 710 N N . ALA A 1 96 ? 9.499 14.541 -28.381 1.00 55.41 96 ALA A N 1
ATOM 711 C CA . ALA A 1 96 ? 8.653 14.692 -29.557 1.00 55.41 96 ALA A CA 1
ATOM 712 C C . ALA A 1 96 ? 7.982 13.348 -29.901 1.00 55.41 96 ALA A C 1
ATOM 714 O O . ALA A 1 96 ? 8.615 12.298 -29.744 1.00 55.41 96 ALA A O 1
ATOM 715 N N . PRO A 1 97 ? 6.711 13.354 -30.347 1.00 50.06 97 PRO A N 1
ATOM 716 C CA . PRO A 1 97 ? 6.055 12.139 -30.807 1.00 50.06 97 PRO A CA 1
ATOM 717 C C . PRO A 1 97 ? 6.834 11.602 -32.010 1.00 50.06 97 PRO A C 1
ATOM 719 O O . PRO A 1 97 ? 6.998 12.292 -33.015 1.00 50.06 97 PRO A O 1
ATOM 722 N N . TRP A 1 98 ? 7.368 10.393 -31.868 1.00 60.34 98 TRP A N 1
ATOM 723 C CA . TRP A 1 98 ? 8.021 9.665 -32.948 1.00 60.34 98 TRP A CA 1
ATOM 724 C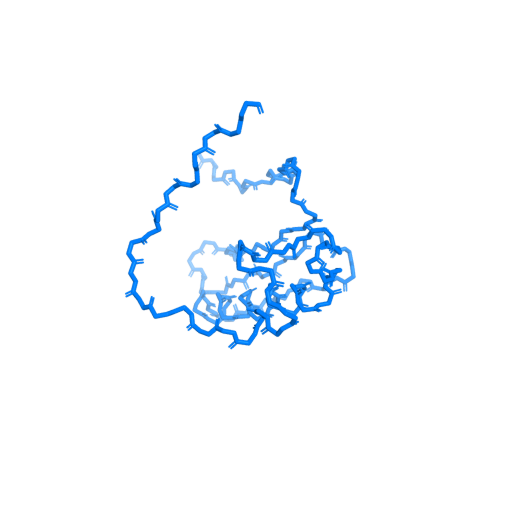 C . TRP A 1 98 ? 7.004 9.418 -34.079 1.00 60.34 98 TRP A C 1
ATOM 726 O O . TRP A 1 98 ? 5.832 9.152 -33.801 1.00 60.34 98 TRP A O 1
ATOM 736 N N . ARG A 1 99 ? 7.440 9.571 -35.337 1.00 49.66 99 ARG A N 1
ATOM 737 C CA . ARG A 1 99 ? 6.715 9.096 -36.527 1.00 49.66 99 ARG A CA 1
ATOM 738 C C . ARG A 1 99 ? 7.176 7.694 -36.883 1.00 49.66 99 ARG A C 1
ATOM 740 O O . ARG A 1 99 ? 8.382 7.430 -36.684 1.00 49.66 99 ARG A O 1
#

Foldseek 3Di:
DDDPPPPCPPPPPPDPKDWDWAAPDPPAQKIWIDMPDPVDDIDIDRHPVVNVVVSVVVVVVCVVVDPDQDPPDADPVNDPVVVPDDDDDDDDDDDDDDD